Protein AF-A0A2V9B5S7-F1 (afdb_monomer)

Solvent-accessible surface area (backbone atoms only — not comparable to full-atom values): 3291 Å² total; per-residue (Å²): 134,84,71,59,67,72,56,56,54,47,51,54,53,51,52,51,40,60,72,42,44,82,47,74,49,78,54,97,78,24,44,35,38,38,20,69,96,48,93,67,55,52,78,42,74,50,93,82,74,79,84,127

Mean predicted aligned error: 6.72 Å

pLDDT: mean 85.12, std 13.08, range [45.25, 96.19]

Nearest PDB structures (foldseek):
  8riu-assembly1_E  TM=5.360E-01  e=6.306E-01  Candidatus Methanoperedenaceae archaeon GB50
  7bkb-assembly1_E  TM=5.988E-01  e=1.140E+00  Methanospirillum hungatei JF-1
  8qpc-assembly1_AA  TM=5.066E-01  e=5.525E+00  Sulfolobus acidocalda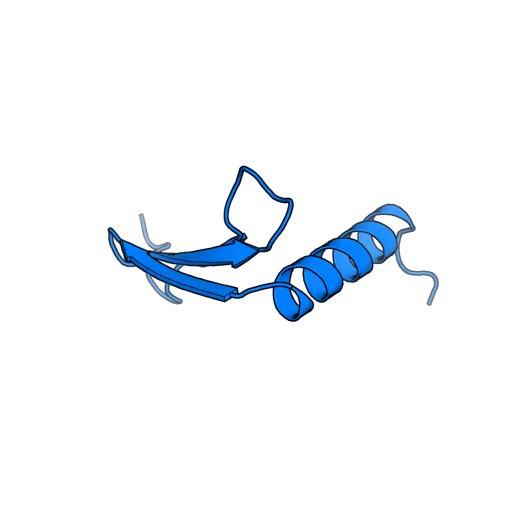rius
  6g26-assembly1_F  TM=4.863E-01  e=8.755E+00  Burkholderia pseudomallei K96243

Sequence (52 aa):
MMCDPGASDQETAYLKALESAGRFAVKDGKLLIYAAGSDAPLRFHPVGAGEK

Foldseek 3Di:
DDDDVVVVVVVVVVVQQVVQFDDWDQDPQWIFTGGPPDPGTDIHHDPVPPDD

Secondary structure (DSSP, 8-state):
----HHHHHHHHHHHHHHHTEEEEEEETTEEEEEETT-SSPEEEPPTT----

Structure (mmCIF, N/CA/C/O backbone):
data_AF-A0A2V9B5S7-F1
#
_entry.id   AF-A0A2V9B5S7-F1
#
loop_
_atom_site.group_PDB
_atom_site.id
_atom_site.type_symbol
_atom_site.label_atom_id
_atom_site.label_alt_id
_atom_site.label_comp_id
_atom_site.label_asym_id
_atom_site.label_entity_id
_atom_site.label_seq_id
_atom_site.pdbx_PDB_ins_code
_atom_site.Cartn_x
_atom_site.Cartn_y
_atom_site.Cartn_z
_atom_site.occupancy
_atom_site.B_iso_or_equiv
_atom_site.auth_seq_id
_atom_site.auth_comp_id
_atom_site.auth_asym_id
_atom_site.auth_atom_id
_atom_site.pdbx_PDB_model_num
ATOM 1 N N . MET A 1 1 ? 24.320 -4.383 2.917 1.00 52.25 1 MET A N 1
ATOM 2 C CA . MET A 1 1 ? 23.390 -5.487 3.227 1.00 52.25 1 MET A CA 1
ATOM 3 C C . MET A 1 1 ? 22.534 -5.655 1.986 1.00 52.25 1 MET A C 1
ATOM 5 O O . MET A 1 1 ? 21.852 -4.704 1.634 1.00 52.25 1 MET A O 1
ATOM 9 N N . MET A 1 2 ? 22.701 -6.744 1.235 1.00 55.31 2 MET A N 1
ATOM 10 C CA . MET A 1 2 ? 21.907 -6.974 0.025 1.00 55.31 2 MET A CA 1
ATOM 11 C C . MET A 1 2 ? 20.553 -7.496 0.504 1.00 55.31 2 MET A C 1
ATOM 13 O O . MET A 1 2 ? 20.502 -8.587 1.067 1.00 55.31 2 MET A O 1
ATOM 17 N N . CYS A 1 3 ? 19.504 -6.678 0.409 1.00 66.00 3 CYS A N 1
ATOM 18 C CA . CYS A 1 3 ? 18.151 -7.157 0.670 1.00 66.00 3 CYS A CA 1
ATOM 19 C C . CYS A 1 3 ? 17.844 -8.267 -0.342 1.00 66.00 3 CYS A C 1
ATOM 21 O O . CYS A 1 3 ? 18.329 -8.215 -1.476 1.00 66.00 3 CYS A O 1
ATOM 23 N N . ASP A 1 4 ? 17.091 -9.280 0.077 1.00 75.69 4 ASP A N 1
ATOM 24 C CA . ASP A 1 4 ? 16.645 -10.336 -0.826 1.00 75.69 4 ASP A CA 1
ATOM 25 C C . ASP A 1 4 ? 15.914 -9.670 -2.010 1.00 75.69 4 ASP A C 1
ATOM 27 O O . ASP A 1 4 ? 15.042 -8.830 -1.767 1.00 75.69 4 ASP A O 1
ATOM 31 N N . PRO A 1 5 ? 16.278 -9.936 -3.277 1.00 72.12 5 PRO A N 1
ATOM 32 C CA . PRO A 1 5 ? 15.753 -9.179 -4.416 1.00 72.12 5 PRO A CA 1
ATOM 33 C C . PRO A 1 5 ? 14.218 -9.199 -4.471 1.00 72.12 5 PRO A C 1
ATOM 35 O O . PRO A 1 5 ? 13.603 -8.172 -4.752 1.00 72.12 5 PRO A O 1
ATOM 38 N N . GLY A 1 6 ? 13.591 -10.309 -4.062 1.00 75.81 6 GLY A N 1
ATOM 39 C CA . GLY A 1 6 ? 12.133 -10.398 -3.955 1.00 75.81 6 GLY A CA 1
ATOM 40 C C . GLY A 1 6 ? 11.521 -9.462 -2.902 1.00 75.81 6 GLY A C 1
ATOM 41 O O . GLY A 1 6 ? 10.394 -8.999 -3.076 1.00 75.81 6 GLY A O 1
ATOM 42 N N . ALA A 1 7 ? 12.255 -9.131 -1.836 1.00 80.31 7 ALA A N 1
ATOM 43 C CA . ALA A 1 7 ? 11.818 -8.166 -0.830 1.00 80.31 7 ALA A CA 1
ATOM 44 C C . ALA A 1 7 ? 11.884 -6.723 -1.359 1.00 80.31 7 ALA A C 1
ATOM 46 O O . ALA A 1 7 ? 10.987 -5.929 -1.083 1.00 80.31 7 ALA A O 1
ATOM 47 N N . SER A 1 8 ? 12.893 -6.388 -2.168 1.00 84.12 8 SER A N 1
ATOM 48 C CA . SER A 1 8 ? 13.001 -5.067 -2.806 1.00 84.12 8 SER A CA 1
ATOM 49 C C . SER A 1 8 ? 11.922 -4.827 -3.870 1.00 84.12 8 SER A C 1
ATOM 51 O O . SER A 1 8 ? 11.363 -3.728 -3.950 1.00 84.12 8 SER A O 1
ATOM 53 N N . ASP A 1 9 ? 11.577 -5.851 -4.654 1.00 88.00 9 ASP A N 1
ATOM 54 C CA . ASP A 1 9 ? 10.460 -5.780 -5.602 1.00 88.00 9 ASP A CA 1
ATOM 55 C C . ASP A 1 9 ? 9.118 -5.611 -4.877 1.00 88.00 9 ASP A C 1
ATOM 57 O O . ASP A 1 9 ? 8.288 -4.783 -5.269 1.00 88.00 9 ASP A O 1
ATOM 61 N N . GLN A 1 10 ? 8.921 -6.346 -3.778 1.00 88.38 10 GLN A N 1
ATOM 62 C CA . GLN A 1 10 ? 7.730 -6.216 -2.941 1.00 88.38 10 GLN A CA 1
ATOM 63 C C . GLN A 1 10 ? 7.612 -4.814 -2.332 1.00 88.38 10 GLN A C 1
ATOM 65 O O . GLN A 1 10 ? 6.530 -4.227 -2.373 1.00 88.38 10 GLN A O 1
ATOM 70 N N . GLU A 1 11 ? 8.703 -4.265 -1.796 1.00 89.62 11 GLU A N 1
ATOM 71 C CA . GLU A 1 11 ? 8.736 -2.912 -1.235 1.00 89.62 11 GLU A CA 1
ATOM 72 C C . GLU A 1 11 ? 8.352 -1.871 -2.293 1.00 89.62 11 GLU A C 1
ATOM 74 O O . GLU A 1 11 ? 7.461 -1.048 -2.073 1.00 89.62 11 GLU A O 1
ATOM 79 N N . THR A 1 12 ? 8.945 -1.963 -3.484 1.00 91.12 12 THR A N 1
ATOM 80 C CA . THR A 1 12 ? 8.653 -1.047 -4.593 1.00 91.12 12 THR A CA 1
ATOM 81 C C . THR A 1 12 ? 7.185 -1.123 -5.018 1.00 91.12 12 THR A C 1
ATOM 83 O O . THR A 1 12 ? 6.539 -0.092 -5.224 1.00 91.12 12 THR A O 1
ATOM 86 N N . ALA A 1 13 ? 6.632 -2.332 -5.147 1.00 89.56 13 ALA A N 1
ATOM 87 C CA . ALA A 1 13 ? 5.232 -2.534 -5.511 1.00 89.56 13 ALA A CA 1
ATOM 88 C C . ALA A 1 13 ? 4.273 -2.001 -4.434 1.00 89.56 13 ALA A C 1
ATOM 90 O O . ALA A 1 13 ? 3.273 -1.356 -4.758 1.00 89.56 13 ALA A O 1
ATOM 91 N N . TYR A 1 14 ? 4.596 -2.224 -3.159 1.00 90.69 14 TYR A N 1
ATOM 92 C CA . TYR A 1 14 ? 3.825 -1.723 -2.027 1.00 90.69 14 TYR A CA 1
ATOM 93 C C . TYR A 1 14 ? 3.785 -0.191 -1.995 1.00 90.69 14 TYR A C 1
ATOM 95 O O . TYR A 1 14 ? 2.703 0.391 -1.912 1.00 90.69 14 TYR A O 1
ATOM 103 N N . LEU A 1 15 ? 4.939 0.470 -2.129 1.00 93.12 15 LEU A N 1
ATOM 104 C CA . LEU A 1 15 ? 5.023 1.932 -2.126 1.00 93.12 15 LEU A CA 1
ATOM 105 C C . LEU A 1 15 ? 4.258 2.552 -3.302 1.00 93.12 15 LEU A C 1
ATOM 107 O O . LEU A 1 15 ? 3.504 3.502 -3.102 1.00 93.12 15 LEU A O 1
ATOM 111 N N . LYS A 1 16 ? 4.360 1.969 -4.504 1.00 92.38 16 LYS A N 1
ATOM 112 C CA . LYS A 1 16 ? 3.573 2.405 -5.671 1.00 92.38 16 LYS A CA 1
ATOM 113 C C . LYS A 1 16 ? 2.068 2.273 -5.450 1.00 92.38 16 LYS A C 1
ATOM 115 O O . LYS A 1 16 ? 1.314 3.164 -5.828 1.00 92.38 16 LYS A O 1
ATOM 120 N N . ALA A 1 17 ? 1.624 1.174 -4.840 1.00 92.25 17 ALA A N 1
ATOM 121 C CA . ALA A 1 17 ? 0.211 0.965 -4.539 1.00 92.25 17 ALA A CA 1
ATOM 122 C C . ALA A 1 17 ? -0.318 1.971 -3.502 1.00 92.25 17 ALA A C 1
ATOM 124 O O . ALA A 1 17 ? -1.469 2.392 -3.588 1.00 92.25 17 ALA A O 1
ATOM 125 N N . LEU A 1 18 ? 0.510 2.375 -2.534 1.00 92.56 18 LEU A N 1
ATOM 126 C CA . LEU A 1 18 ? 0.152 3.433 -1.589 1.00 92.56 18 LEU A CA 1
ATOM 127 C C . LEU A 1 18 ? 0.102 4.813 -2.249 1.00 92.56 18 LEU A C 1
ATOM 129 O O . LEU A 1 18 ? -0.818 5.574 -1.969 1.00 92.56 18 LEU A O 1
ATOM 133 N N . GLU A 1 19 ? 1.049 5.129 -3.131 1.00 93.94 19 GLU A N 1
ATOM 134 C CA . GLU A 1 19 ? 1.071 6.403 -3.8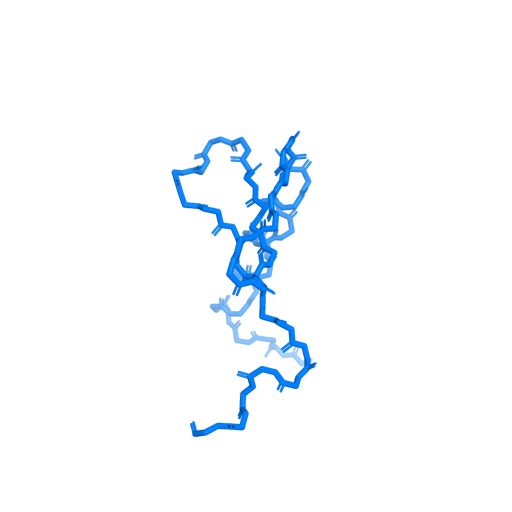59 1.00 93.94 19 GLU A CA 1
ATOM 135 C C . GLU A 1 19 ? -0.160 6.567 -4.763 1.00 93.94 19 GLU A C 1
ATOM 137 O O . GLU A 1 19 ? -0.742 7.648 -4.834 1.00 93.94 19 GLU A O 1
ATOM 142 N N . SER A 1 20 ? -0.611 5.487 -5.408 1.00 93.94 20 SER A N 1
ATOM 143 C CA . SER A 1 20 ? -1.797 5.500 -6.273 1.00 93.94 20 SER A CA 1
ATOM 144 C C . SER A 1 20 ? -3.121 5.265 -5.533 1.00 93.94 20 SER A C 1
ATOM 146 O O . SER A 1 20 ? -4.178 5.141 -6.166 1.00 93.94 20 SER A O 1
ATOM 148 N N . ALA A 1 21 ? -3.099 5.172 -4.201 1.00 93.94 21 ALA A N 1
ATOM 149 C CA . ALA A 1 21 ? -4.289 4.930 -3.401 1.00 93.94 21 ALA A CA 1
ATOM 150 C C . ALA A 1 21 ? -5.240 6.133 -3.426 1.00 93.94 21 ALA A C 1
ATOM 15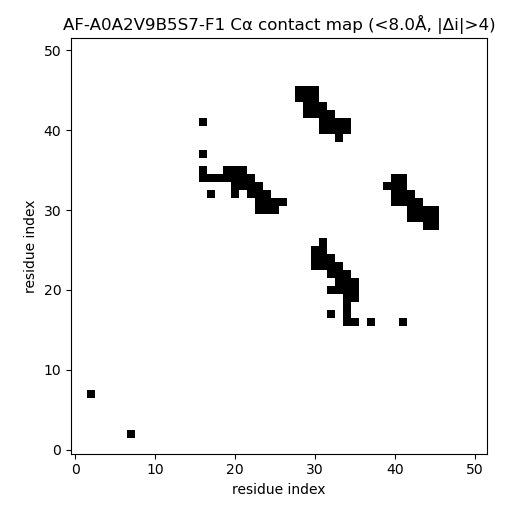2 O O . ALA A 1 21 ? -4.934 7.207 -2.918 1.00 93.94 21 ALA A O 1
ATOM 153 N N . GLY A 1 22 ? -6.441 5.930 -3.972 1.00 93.62 22 GLY A N 1
ATOM 154 C CA . GLY A 1 22 ? -7.483 6.963 -4.028 1.00 93.62 22 GLY A CA 1
ATOM 155 C C . GLY A 1 22 ? -8.648 6.731 -3.065 1.00 93.62 22 GLY A C 1
ATOM 156 O O . GLY A 1 22 ? -9.479 7.615 -2.868 1.00 93.62 22 GLY A O 1
ATOM 157 N N . ARG A 1 23 ? -8.757 5.531 -2.481 1.00 94.31 23 ARG A N 1
ATOM 158 C CA . ARG A 1 23 ? -9.891 5.153 -1.630 1.00 94.31 23 ARG A CA 1
ATOM 159 C C . ARG A 1 23 ? -9.469 4.191 -0.532 1.00 94.31 23 ARG A C 1
ATOM 161 O O . ARG A 1 23 ? -8.683 3.278 -0.768 1.00 94.31 23 ARG A O 1
ATOM 168 N N . PHE A 1 24 ? -10.086 4.328 0.637 1.00 95.19 24 PHE A N 1
ATOM 169 C CA . PHE A 1 24 ? -9.965 3.374 1.734 1.00 95.19 24 PHE A CA 1
ATOM 170 C C . PHE A 1 24 ? -11.342 2.914 2.229 1.00 95.19 24 PHE A C 1
ATOM 172 O O . PHE A 1 24 ? -12.358 3.570 1.993 1.00 95.19 24 PHE A O 1
ATOM 179 N N . ALA A 1 25 ? -11.379 1.769 2.906 1.00 95.31 25 ALA A N 1
ATOM 180 C CA . ALA A 1 25 ? -12.538 1.294 3.649 1.00 95.31 25 ALA A CA 1
ATOM 181 C C . ALA A 1 25 ? -12.087 0.520 4.888 1.00 95.31 25 ALA A C 1
ATOM 183 O O . ALA A 1 25 ? -11.091 -0.199 4.843 1.00 95.31 25 ALA A O 1
ATOM 184 N N . VAL A 1 26 ? -12.855 0.615 5.970 1.00 94.62 26 VAL A N 1
ATOM 185 C CA . VAL A 1 26 ? -12.691 -0.252 7.140 1.00 94.62 26 VAL A CA 1
ATOM 186 C C . VAL A 1 26 ? -13.831 -1.267 7.130 1.00 94.62 26 VAL A C 1
ATOM 188 O O . VAL A 1 26 ? -14.998 -0.878 7.115 1.00 94.62 26 VAL A O 1
ATOM 191 N N . LYS A 1 27 ? -13.508 -2.561 7.076 1.00 93.00 27 LYS A N 1
ATOM 192 C CA . LYS A 1 27 ? -14.480 -3.668 7.061 1.00 93.00 27 LYS A CA 1
ATOM 193 C C . LYS A 1 27 ? -13.983 -4.810 7.930 1.00 93.00 27 LYS A C 1
ATOM 195 O O . LYS A 1 27 ? -12.819 -5.181 7.821 1.00 93.00 27 LYS A O 1
ATOM 200 N N . ASP A 1 28 ? -14.852 -5.349 8.783 1.00 89.94 28 ASP A N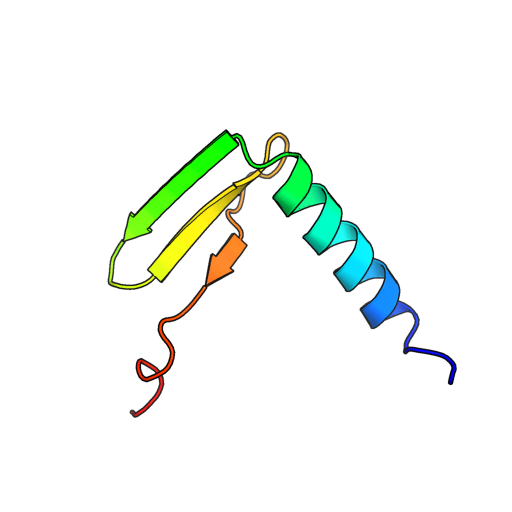 1
ATOM 201 C CA . ASP A 1 28 ? -14.524 -6.481 9.665 1.00 89.94 28 ASP A CA 1
ATOM 202 C C . ASP A 1 28 ? -13.253 -6.233 10.502 1.00 89.94 28 ASP A C 1
ATOM 204 O O . ASP A 1 28 ? -12.397 -7.102 10.659 1.00 89.94 28 ASP A O 1
ATOM 208 N N . GLY A 1 29 ? -13.077 -4.988 10.960 1.00 90.31 29 GLY A N 1
ATOM 209 C CA . GLY A 1 29 ? -11.884 -4.537 11.682 1.00 90.31 29 GLY A CA 1
ATOM 210 C C . GLY A 1 29 ? -10.626 -4.369 10.822 1.00 90.31 29 GLY A C 1
ATOM 211 O O . GLY A 1 29 ? -9.617 -3.901 11.323 1.00 90.31 29 GLY A O 1
ATOM 212 N N . LYS A 1 30 ? -10.645 -4.698 9.530 1.00 93.69 30 LYS A N 1
ATOM 213 C CA . LYS A 1 30 ? -9.490 -4.567 8.633 1.00 93.69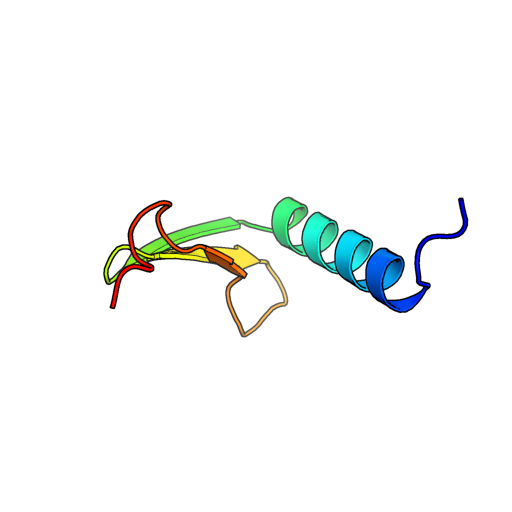 30 LYS A CA 1
ATOM 214 C C . LYS A 1 30 ? -9.535 -3.249 7.878 1.00 93.69 30 LYS A C 1
ATOM 216 O O . LYS A 1 30 ? -10.598 -2.820 7.425 1.00 93.69 30 LYS A O 1
ATOM 221 N N . LEU A 1 31 ? -8.368 -2.644 7.681 1.00 94.75 31 LEU A N 1
ATOM 222 C CA . LEU A 1 31 ? -8.209 -1.516 6.771 1.00 94.75 31 LEU A CA 1
ATOM 223 C C . LEU A 1 31 ? -7.906 -2.051 5.366 1.00 94.75 31 LEU A C 1
ATOM 225 O O . LEU A 1 31 ? -6.984 -2.842 5.167 1.00 94.75 31 LEU A O 1
ATOM 229 N N . LEU A 1 32 ? -8.709 -1.614 4.402 1.00 96.12 32 LEU A N 1
ATOM 230 C CA . LEU A 1 32 ? -8.586 -1.921 2.983 1.00 96.12 32 LEU A CA 1
ATOM 231 C C . LEU A 1 32 ? -8.222 -0.638 2.237 1.00 96.12 32 LEU A C 1
ATOM 233 O O . LEU A 1 32 ? -8.989 0.326 2.278 1.00 96.12 32 LEU A O 1
ATOM 237 N N . ILE A 1 33 ? -7.091 -0.632 1.535 1.00 96.19 33 ILE A N 1
ATOM 238 C CA . ILE A 1 33 ? -6.653 0.492 0.695 1.00 96.19 33 ILE A CA 1
ATOM 239 C C . ILE A 1 33 ? -6.745 0.078 -0.775 1.00 96.19 33 ILE A C 1
ATOM 241 O O . ILE A 1 33 ? -6.164 -0.929 -1.173 1.00 96.19 33 ILE A O 1
ATOM 245 N N . TYR A 1 34 ? -7.484 0.845 -1.577 1.00 94.94 34 TYR A N 1
ATOM 246 C CA . TYR A 1 34 ? -7.700 0.592 -3.001 1.00 94.94 34 TYR A CA 1
ATOM 247 C C . TYR A 1 34 ? -6.785 1.494 -3.832 1.00 94.94 34 TYR A C 1
ATOM 249 O O . TYR A 1 34 ? -6.997 2.707 -3.916 1.00 94.94 34 TYR A O 1
ATOM 257 N N . ALA A 1 35 ? -5.782 0.867 -4.437 1.00 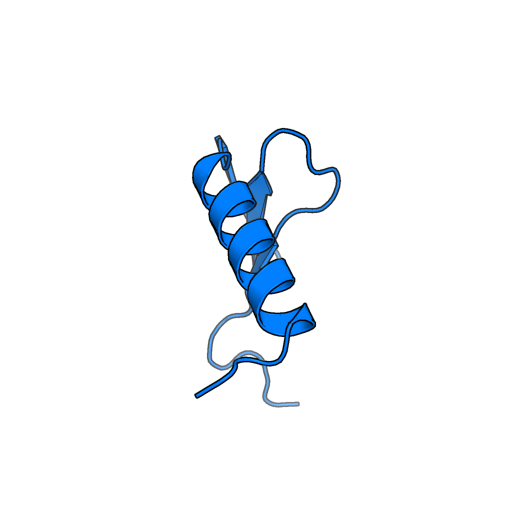93.06 35 ALA A N 1
ATOM 258 C CA . ALA A 1 35 ? -4.834 1.480 -5.355 1.00 93.06 35 ALA A CA 1
ATOM 259 C C . ALA A 1 35 ? -5.406 1.522 -6.778 1.00 93.06 35 ALA A C 1
ATOM 261 O O . ALA A 1 35 ? -6.042 0.563 -7.224 1.00 93.06 35 ALA A O 1
ATOM 262 N N . ALA A 1 36 ? -5.180 2.614 -7.507 1.00 87.06 36 ALA A N 1
ATOM 263 C CA . ALA A 1 36 ? -5.555 2.682 -8.915 1.00 87.06 36 ALA A CA 1
ATOM 264 C C . ALA A 1 36 ? -4.771 1.632 -9.726 1.00 87.06 36 ALA A C 1
ATOM 266 O O . ALA A 1 36 ? -3.554 1.519 -9.590 1.00 87.06 36 ALA A O 1
ATOM 267 N N . GLY A 1 37 ? -5.472 0.865 -10.565 1.00 85.25 37 GLY A N 1
ATOM 268 C CA . GLY A 1 37 ? -4.870 -0.195 -11.385 1.00 85.25 37 GLY A CA 1
ATOM 269 C C . GLY A 1 37 ? -4.710 -1.554 -10.690 1.00 85.25 37 GLY A C 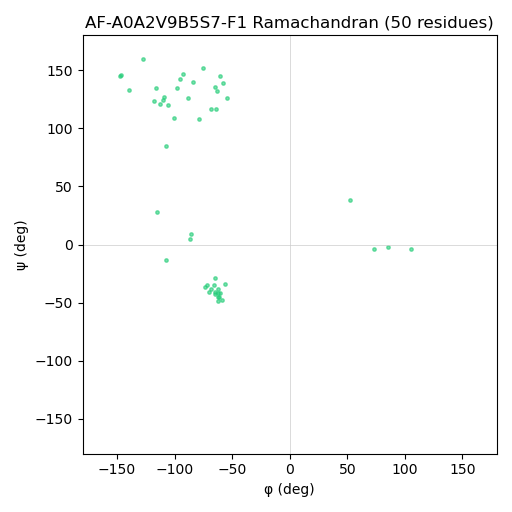1
ATOM 270 O O . GLY A 1 37 ? -4.296 -2.506 -11.346 1.00 85.25 37 GLY A O 1
ATOM 271 N N . SER A 1 38 ? -5.082 -1.672 -9.411 1.00 84.94 38 SER A N 1
ATOM 272 C CA . SER A 1 38 ? -5.076 -2.940 -8.673 1.00 84.94 38 SER A CA 1
ATOM 273 C C . SER A 1 38 ? -6.497 -3.432 -8.408 1.00 84.94 38 SER A C 1
ATOM 275 O O . SER A 1 38 ? -7.313 -2.715 -7.832 1.00 84.94 38 SER A O 1
ATOM 277 N N . ASP A 1 39 ? -6.779 -4.681 -8.784 1.00 83.69 39 ASP A N 1
ATOM 278 C CA . ASP A 1 39 ? -8.071 -5.334 -8.520 1.00 83.69 39 ASP A CA 1
ATOM 279 C C . ASP A 1 39 ? -8.242 -5.688 -7.029 1.00 83.69 39 ASP A C 1
ATOM 281 O O . ASP A 1 39 ? -9.321 -5.559 -6.446 1.00 83.69 39 ASP A O 1
ATOM 285 N N . ALA A 1 40 ? -7.137 -6.050 -6.368 1.00 89.88 40 ALA A N 1
ATOM 286 C CA . ALA A 1 40 ? -7.114 -6.370 -4.947 1.00 89.88 40 ALA A CA 1
ATOM 287 C C . ALA A 1 40 ? -6.638 -5.177 -4.092 1.00 89.88 40 ALA A C 1
ATOM 289 O O . ALA A 1 40 ? -5.611 -4.569 -4.408 1.00 89.88 40 ALA A O 1
ATOM 290 N N . PRO A 1 41 ? -7.317 -4.865 -2.969 1.00 93.31 41 PRO A N 1
ATOM 291 C CA . PRO A 1 41 ? -6.844 -3.852 -2.035 1.00 93.31 41 PRO A CA 1
ATOM 292 C C . PRO A 1 41 ? -5.667 -4.361 -1.195 1.00 93.31 41 PRO A C 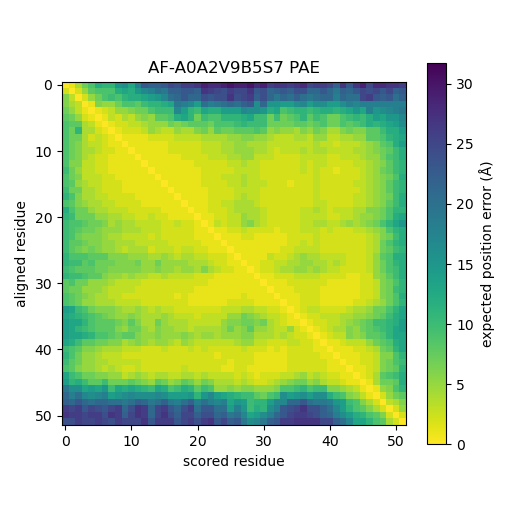1
ATOM 294 O O . PRO A 1 41 ? -5.599 -5.549 -0.858 1.00 93.31 41 PRO A O 1
ATOM 297 N N . LEU A 1 42 ? -4.804 -3.442 -0.755 1.00 93.94 42 LEU A N 1
ATOM 298 C CA . LEU A 1 42 ? -3.884 -3.706 0.351 1.00 93.94 42 LEU A CA 1
ATOM 299 C C . LEU A 1 42 ? -4.703 -3.930 1.626 1.00 93.94 42 LEU A C 1
ATOM 301 O O . LEU A 1 42 ? -5.657 -3.192 1.892 1.00 93.94 42 LEU A O 1
ATOM 305 N N . ARG A 1 43 ? -4.349 -4.959 2.401 1.00 95.12 43 ARG A N 1
ATOM 306 C CA . ARG A 1 43 ? -5.096 -5.384 3.590 1.00 95.12 43 ARG A CA 1
ATOM 307 C C . ARG A 1 43 ? -4.227 -5.242 4.828 1.00 95.12 43 ARG A C 1
ATOM 309 O O . ARG A 1 43 ? -3.176 -5.868 4.913 1.00 95.12 43 ARG A O 1
ATOM 316 N N . PHE A 1 44 ? -4.711 -4.484 5.801 1.00 94.00 44 PHE A N 1
ATOM 317 C CA . PHE A 1 44 ? -4.055 -4.311 7.089 1.00 94.00 44 PHE A CA 1
ATOM 318 C C . PHE A 1 44 ? -4.941 -4.870 8.195 1.00 94.00 44 PHE A C 1
ATOM 320 O O . PHE A 1 44 ? -6.153 -4.632 8.232 1.00 94.00 44 PHE A O 1
ATOM 327 N N . HIS A 1 45 ? -4.318 -5.620 9.094 1.00 93.12 45 HIS A N 1
ATOM 328 C CA . HIS A 1 45 ? -4.960 -6.165 10.280 1.00 93.12 45 HIS A CA 1
ATOM 329 C C . HIS A 1 45 ? -4.759 -5.207 11.459 1.00 93.12 45 HIS A C 1
ATOM 331 O O . HIS A 1 45 ? -3.701 -4.577 11.545 1.00 93.12 45 HIS A O 1
ATOM 337 N N . PRO A 1 46 ? -5.725 -5.104 12.387 1.00 88.81 46 PRO A N 1
ATOM 338 C CA . PRO A 1 46 ? -5.475 -4.437 13.654 1.00 88.81 46 PRO A CA 1
ATOM 339 C C . PRO A 1 46 ? -4.314 -5.108 14.378 1.00 88.81 46 PRO A C 1
ATOM 341 O O . PRO A 1 46 ? -4.248 -6.339 14.456 1.00 88.81 46 PRO A O 1
ATOM 344 N N . VAL A 1 47 ? -3.454 -4.300 14.986 1.00 81.81 47 VAL A N 1
ATOM 345 C CA . VAL A 1 47 ? -2.535 -4.798 16.009 1.00 81.81 47 VAL A CA 1
ATOM 346 C C . VAL A 1 47 ? -3.397 -5.282 17.1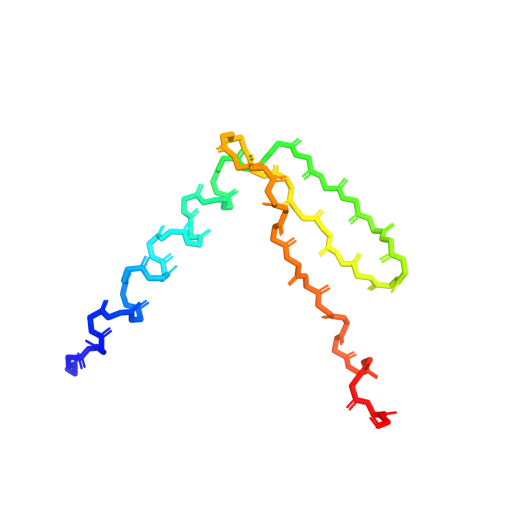82 1.00 81.81 47 VAL A C 1
ATOM 348 O O . VAL A 1 47 ? -4.157 -4.500 17.746 1.00 81.81 47 VAL A O 1
ATOM 351 N N . GLY A 1 48 ? -3.344 -6.584 17.483 1.00 70.38 48 GLY A N 1
ATOM 352 C CA . GLY A 1 48 ? -4.174 -7.243 18.507 1.00 70.38 48 GLY A CA 1
ATOM 353 C C . GLY A 1 48 ? -5.326 -8.114 17.979 1.00 70.38 48 GLY A C 1
ATOM 354 O O . GLY A 1 48 ? -5.978 -8.795 18.760 1.00 70.38 48 GLY A O 1
ATOM 355 N N . ALA A 1 49 ? -5.566 -8.168 16.665 1.00 60.62 49 ALA A N 1
ATOM 356 C CA . ALA A 1 49 ? -6.580 -9.057 16.070 1.00 60.62 49 ALA A CA 1
ATOM 357 C C . ALA A 1 49 ? -6.070 -10.484 15.766 1.00 60.62 49 ALA A C 1
ATOM 359 O O . ALA A 1 49 ? -6.751 -11.246 15.083 1.00 60.62 49 ALA A O 1
ATOM 360 N N . GLY A 1 50 ? -4.861 -10.820 16.230 1.00 58.09 50 GLY A N 1
ATOM 361 C CA . GLY A 1 50 ? -4.157 -12.079 15.966 1.00 58.09 50 GLY A CA 1
ATOM 362 C C . GLY A 1 50 ? -3.931 -12.960 17.198 1.00 58.09 50 GLY A C 1
ATOM 363 O O . GLY A 1 50 ? -2.961 -13.704 17.215 1.00 58.09 50 GLY A O 1
ATOM 364 N N . GLU A 1 51 ? -4.786 -12.883 18.220 1.00 55.06 51 GLU A N 1
ATOM 365 C CA . GLU A 1 51 ? -4.857 -13.906 19.274 1.00 55.06 51 GLU A CA 1
ATOM 366 C C . GLU A 1 51 ? -6.135 -14.738 19.117 1.00 55.06 51 GLU A C 1
ATOM 368 O O . GLU A 1 51 ? -7.149 -14.451 19.757 1.00 55.06 51 GLU A O 1
ATOM 373 N N . LYS A 1 52 ? -6.066 -15.761 18.257 1.00 45.25 52 LYS A N 1
ATOM 374 C CA . LYS A 1 52 ? -6.695 -17.086 18.398 1.00 45.25 52 LYS A CA 1
ATOM 375 C C . LYS A 1 52 ? -5.927 -18.078 17.530 1.00 45.25 52 LYS A C 1
ATOM 377 O O . LYS A 1 52 ? -5.804 -17.798 16.318 1.00 45.25 52 LYS A O 1
#

Radius of gyration: 13.42 Å; Cα contacts (8 Å, |Δi|>4): 52; chains: 1; bounding box: 38×24×31 Å